Protein AF-A0A7X1NWY6-F1 (afdb_monomer_lite)

Organism: NCBI:txid2651870

Secondary structure (DSSP, 8-state):
-PPPTT--HHHHSTHHHHHHHHT---HHHHHHHH--HHHHHHHHHHHS--EEEETTEEEETT--HHHHHHHHHHTTT-HHHHHHHHH---GGGG-TT-SSPPPHHHHHHHHHHHHHHT-

Foldseek 3Di:
DDDDPDDDPCNQVVQQQPPPVRNGDDPVVCCVVPNDPVVVVVCCCVLPFDWDDDPNATAGPPFDPVVLVVQCVVVVNPRVSSNCVRRDDDPVVVVVPPPDDRDPSRVVVVVVVSVVVVD

pLDDT: mean 86.26, std 12.37, range [37.75, 98.06]

Structure (mmCIF, N/CA/C/O backbone):
data_AF-A0A7X1NWY6-F1
#
_entry.id   AF-A0A7X1NWY6-F1
#
loop_
_atom_site.group_PDB
_atom_site.id
_atom_site.type_symbol
_atom_site.label_atom_id
_atom_site.label_alt_id
_atom_site.label_comp_id
_atom_site.label_asym_id
_atom_site.label_entity_id
_atom_site.label_seq_id
_atom_site.pdbx_PDB_ins_code
_atom_site.Cartn_x
_atom_site.Cartn_y
_atom_site.Cartn_z
_atom_site.occupancy
_atom_site.B_iso_or_equiv
_atom_site.auth_seq_id
_atom_site.auth_comp_id
_atom_site.auth_asym_id
_atom_site.auth_atom_id
_atom_site.pdbx_PDB_model_num
ATOM 1 N N . MET A 1 1 ? -15.620 -10.278 -10.021 1.00 41.12 1 MET A N 1
ATOM 2 C CA . MET A 1 1 ? -14.719 -9.848 -11.108 1.00 41.12 1 MET A CA 1
ATOM 3 C C . MET A 1 1 ? -13.591 -10.862 -11.166 1.00 41.12 1 MET A C 1
ATOM 5 O O . MET A 1 1 ? -12.807 -10.928 -10.235 1.00 41.12 1 MET A O 1
ATOM 9 N N . THR A 1 2 ? -13.603 -11.764 -12.144 1.00 37.75 2 THR A N 1
ATOM 10 C CA . THR A 1 2 ? -12.565 -12.795 -12.300 1.00 37.75 2 THR A CA 1
ATOM 11 C C . THR A 1 2 ? -11.341 -12.166 -12.954 1.00 37.75 2 THR A C 1
ATOM 13 O O . THR A 1 2 ? -11.442 -11.658 -14.069 1.00 37.75 2 THR A O 1
ATOM 16 N N . LEU A 1 3 ? -10.215 -12.156 -12.243 1.00 45.84 3 LEU A N 1
ATOM 17 C CA . LEU A 1 3 ? -8.958 -11.574 -12.713 1.00 45.84 3 LEU A CA 1
ATOM 18 C C . LEU A 1 3 ? -8.372 -12.428 -13.855 1.00 45.84 3 LEU A C 1
ATOM 20 O O . LEU A 1 3 ? -8.369 -13.658 -13.742 1.00 45.84 3 LEU A O 1
ATOM 24 N N . PRO A 1 4 ? -7.901 -11.821 -14.960 1.00 52.56 4 PRO A N 1
ATOM 25 C CA . PRO A 1 4 ? -7.326 -12.575 -16.065 1.00 52.56 4 PRO A CA 1
ATOM 26 C C . PRO A 1 4 ? -5.997 -13.228 -15.637 1.00 52.56 4 PRO A C 1
ATOM 28 O O . PRO A 1 4 ? -5.199 -12.586 -14.951 1.00 52.56 4 PRO A O 1
ATOM 31 N N . PRO A 1 5 ? -5.702 -14.478 -16.042 1.00 54.75 5 PRO A N 1
ATOM 32 C CA . PRO A 1 5 ? -4.617 -15.266 -15.445 1.00 54.75 5 PRO A CA 1
ATOM 33 C C . PRO A 1 5 ? -3.188 -14.818 -15.810 1.00 54.75 5 PRO A C 1
ATOM 35 O O . PRO A 1 5 ? -2.235 -15.500 -15.443 1.00 54.75 5 PRO A O 1
ATOM 38 N N . THR A 1 6 ? -3.001 -13.724 -16.554 1.00 66.56 6 THR A N 1
ATOM 39 C CA . THR A 1 6 ? -1.742 -13.461 -17.276 1.00 66.56 6 THR A CA 1
ATOM 40 C C . THR A 1 6 ? -1.404 -11.981 -17.464 1.00 66.56 6 THR A C 1
ATOM 42 O O . THR A 1 6 ? -0.752 -11.652 -18.450 1.00 66.56 6 THR A O 1
ATOM 45 N N . LEU A 1 7 ? -1.840 -11.071 -16.589 1.00 70.00 7 LEU A N 1
ATOM 46 C CA . LEU A 1 7 ? -1.391 -9.678 -16.700 1.00 70.00 7 LEU A CA 1
ATOM 47 C C . LEU A 1 7 ? 0.120 -9.626 -16.415 1.00 70.00 7 LEU A C 1
ATOM 49 O O . LEU A 1 7 ? 0.557 -10.058 -15.347 1.00 70.00 7 LEU A O 1
ATOM 53 N N . LYS A 1 8 ? 0.923 -9.180 -17.384 1.00 79.56 8 LYS A N 1
ATOM 54 C CA . LYS A 1 8 ? 2.389 -9.080 -17.246 1.00 79.56 8 LYS A CA 1
ATOM 55 C C . LYS A 1 8 ? 2.785 -7.676 -16.801 1.00 79.56 8 LYS A C 1
ATOM 57 O O . LYS A 1 8 ? 2.150 -6.712 -17.213 1.00 79.56 8 LYS A O 1
ATOM 62 N N . LEU A 1 9 ? 3.887 -7.529 -16.056 1.00 82.94 9 LEU A N 1
ATOM 63 C CA . LEU A 1 9 ? 4.358 -6.203 -15.619 1.00 82.94 9 LEU A CA 1
ATOM 64 C C . LEU A 1 9 ? 4.527 -5.228 -16.796 1.00 82.94 9 LEU A C 1
ATOM 66 O O . LEU A 1 9 ? 4.085 -4.089 -16.729 1.00 82.94 9 LEU A O 1
ATOM 70 N N . ALA A 1 10 ? 5.070 -5.705 -17.918 1.00 83.50 10 ALA A N 1
ATOM 71 C CA . ALA A 1 10 ? 5.254 -4.919 -19.138 1.00 83.50 10 ALA A CA 1
ATOM 72 C C . ALA A 1 10 ? 3.940 -4.457 -19.814 1.00 83.50 10 ALA A C 1
ATOM 74 O O . ALA A 1 10 ? 3.966 -3.684 -20.769 1.00 83.50 10 ALA A O 1
ATOM 75 N N . GLU A 1 11 ? 2.777 -4.967 -19.401 1.00 84.19 11 GLU A N 1
ATOM 76 C CA . GLU A 1 11 ? 1.461 -4.499 -19.866 1.00 84.19 11 GLU A CA 1
ATOM 77 C C . GLU A 1 11 ? 0.928 -3.341 -19.023 1.00 84.19 11 GLU A C 1
ATOM 79 O O . GLU A 1 11 ? 0.207 -2.503 -19.553 1.00 84.19 11 GLU A O 1
ATOM 84 N N . VAL A 1 12 ? 1.319 -3.267 -17.749 1.00 86.75 12 VAL A N 1
ATOM 85 C CA . VAL A 1 12 ? 0.905 -2.211 -16.811 1.00 86.75 12 VAL A CA 1
ATOM 86 C C . VAL A 1 12 ? 1.978 -1.144 -16.584 1.00 86.75 12 VAL A C 1
ATOM 88 O O . VAL A 1 12 ? 1.682 -0.077 -16.053 1.00 86.75 12 VAL A O 1
ATOM 91 N N . VAL A 1 13 ? 3.208 -1.404 -17.030 1.00 88.25 13 VAL A N 1
ATOM 92 C CA . VAL A 1 13 ? 4.315 -0.446 -17.113 1.00 88.25 13 VAL A CA 1
ATOM 93 C C . VAL A 1 13 ? 4.770 -0.390 -18.578 1.00 88.25 13 VAL A C 1
ATOM 95 O O . VAL A 1 13 ? 5.687 -1.122 -18.963 1.00 88.25 13 VAL A O 1
ATOM 98 N N . PRO A 1 14 ? 4.104 0.419 -19.429 1.00 82.12 14 PRO A N 1
ATOM 99 C CA . PRO A 1 14 ? 4.357 0.454 -20.873 1.00 82.12 14 PRO A CA 1
ATOM 100 C C . PRO A 1 14 ? 5.804 0.798 -21.225 1.00 82.12 14 PRO A C 1
ATOM 102 O O . PRO A 1 14 ? 6.330 0.302 -22.224 1.00 82.12 14 PRO A O 1
ATOM 105 N N . ASP A 1 15 ? 6.458 1.581 -20.365 1.00 85.94 15 ASP A N 1
ATOM 106 C CA . ASP A 1 15 ? 7.866 1.937 -20.486 1.00 85.94 15 ASP A CA 1
ATOM 107 C C . ASP A 1 15 ? 8.763 0.708 -20.630 1.00 85.94 15 ASP A C 1
ATOM 109 O O . ASP A 1 15 ? 9.688 0.739 -21.424 1.00 85.94 15 ASP A O 1
ATOM 113 N N . LEU A 1 16 ? 8.468 -0.427 -19.989 1.00 88.62 16 LEU A N 1
ATOM 114 C CA . LEU A 1 16 ? 9.319 -1.618 -20.122 1.00 88.62 16 LEU A CA 1
ATOM 115 C C . LEU A 1 16 ? 9.403 -2.149 -21.561 1.00 88.62 16 LEU A C 1
ATOM 117 O O . LEU A 1 16 ? 10.395 -2.777 -21.915 1.00 88.62 16 LEU A O 1
ATOM 121 N N 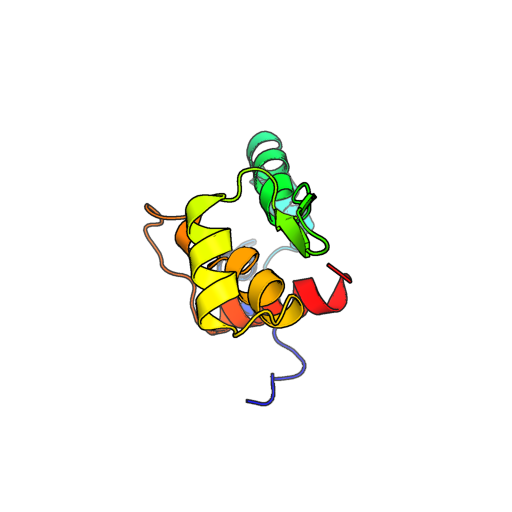. LYS A 1 17 ? 8.390 -1.905 -22.403 1.00 89.19 17 LYS A N 1
ATOM 122 C CA . LYS A 1 17 ? 8.361 -2.377 -23.799 1.00 89.19 17 LYS A CA 1
ATOM 123 C C . LYS A 1 17 ? 9.039 -1.424 -24.774 1.00 89.19 17 LYS A C 1
ATOM 125 O O . LYS A 1 17 ? 9.468 -1.868 -25.833 1.00 89.19 17 LYS A O 1
ATOM 130 N N . SER A 1 18 ? 9.100 -0.129 -24.467 1.00 88.88 18 SER A N 1
ATOM 131 C CA . SER A 1 18 ? 9.572 0.886 -25.421 1.00 88.88 18 SER A CA 1
ATOM 132 C C . SER A 1 18 ? 11.099 0.931 -25.548 1.00 88.88 18 SER A C 1
ATOM 134 O O . SER A 1 18 ? 11.629 1.444 -26.535 1.00 88.88 18 SER A O 1
ATOM 136 N N . TRP A 1 19 ? 11.815 0.354 -24.584 1.00 88.50 19 TRP A N 1
ATOM 137 C CA . TRP A 1 19 ? 13.273 0.379 -24.525 1.00 88.50 19 TRP A CA 1
ATOM 138 C C . TRP A 1 19 ? 13.897 -0.580 -25.546 1.00 88.50 19 TRP A C 1
ATOM 140 O O . TRP A 1 19 ? 13.233 -1.469 -26.085 1.00 88.50 19 TRP A O 1
ATOM 150 N N . ASN A 1 20 ? 15.187 -0.386 -25.838 1.00 89.75 20 ASN A N 1
ATOM 151 C CA . ASN A 1 20 ? 15.951 -1.203 -26.789 1.00 89.75 20 ASN A CA 1
ATOM 152 C C . ASN A 1 20 ? 15.289 -1.318 -28.175 1.00 89.75 20 ASN A C 1
ATOM 154 O O . ASN A 1 20 ? 15.155 -2.418 -28.712 1.00 89.75 20 ASN A O 1
ATOM 158 N N . GLU A 1 21 ? 14.855 -0.188 -28.745 1.00 91.31 21 GLU A N 1
ATOM 159 C CA . GLU A 1 21 ? 14.162 -0.135 -30.046 1.00 91.31 21 GLU A CA 1
ATOM 160 C C . GLU A 1 21 ? 12.869 -0.975 -30.067 1.00 91.31 21 GLU A C 1
ATOM 162 O O . GLU A 1 21 ? 12.528 -1.601 -31.070 1.00 91.31 21 GLU A O 1
ATOM 167 N N . GLY A 1 22 ? 12.152 -1.025 -28.940 1.00 88.25 22 GLY A N 1
ATOM 168 C CA . GLY A 1 22 ? 10.919 -1.801 -28.807 1.00 88.25 22 GLY A CA 1
ATOM 169 C C . GLY A 1 22 ? 11.125 -3.286 -28.485 1.00 88.25 22 GLY A C 1
ATOM 170 O O . GLY A 1 22 ? 10.156 -4.044 -28.479 1.00 88.25 22 GLY A O 1
ATOM 171 N N . LYS A 1 23 ? 12.366 -3.727 -28.229 1.00 88.88 23 LYS A N 1
ATOM 172 C CA . LYS A 1 23 ? 12.655 -5.095 -27.750 1.00 88.88 23 LYS A CA 1
ATOM 173 C C . LYS A 1 23 ? 12.334 -5.273 -26.266 1.00 88.88 23 LYS A C 1
ATOM 175 O O . LYS A 1 23 ? 12.178 -6.403 -25.816 1.00 88.88 23 LYS A O 1
ATOM 180 N N . GLY A 1 24 ? 12.215 -4.164 -25.543 1.00 91.56 24 GLY A N 1
ATOM 181 C CA . GLY A 1 24 ? 11.948 -4.120 -24.120 1.00 91.56 24 GLY A CA 1
ATOM 182 C C . GLY A 1 24 ? 13.159 -4.448 -23.251 1.00 91.56 24 GLY A C 1
ATOM 183 O O . GLY A 1 24 ? 14.274 -4.674 -23.738 1.00 91.56 24 GLY A O 1
ATOM 184 N N . ILE A 1 25 ? 12.915 -4.417 -21.947 1.00 92.69 25 ILE A N 1
ATOM 185 C CA . ILE A 1 25 ? 13.860 -4.741 -20.878 1.00 92.69 25 ILE A CA 1
ATOM 186 C C . ILE A 1 25 ? 13.149 -5.523 -19.776 1.00 92.69 25 ILE A C 1
ATOM 188 O O . ILE A 1 25 ? 11.927 -5.415 -19.624 1.00 92.69 25 ILE A O 1
ATOM 192 N N . GLU A 1 26 ? 13.915 -6.281 -18.996 1.00 89.94 26 GLU A N 1
ATOM 193 C CA . GLU A 1 26 ? 13.386 -6.944 -17.809 1.00 89.94 26 GLU A CA 1
ATOM 194 C C . GLU A 1 26 ? 13.261 -5.945 -16.638 1.00 89.94 26 GLU A C 1
ATOM 196 O O . GLU A 1 26 ? 13.903 -4.885 -16.635 1.00 89.94 26 GLU A O 1
ATOM 201 N N . PRO A 1 27 ? 12.426 -6.236 -15.624 1.00 89.00 27 PRO A N 1
ATOM 202 C CA . PRO A 1 27 ? 12.238 -5.342 -14.481 1.00 89.00 27 PRO A CA 1
ATOM 203 C C . PRO A 1 27 ? 13.545 -5.037 -13.734 1.00 89.00 27 PRO A C 1
ATOM 205 O O . PRO A 1 27 ? 13.756 -3.912 -13.282 1.00 89.00 27 PRO A O 1
ATOM 208 N N . GLU A 1 28 ? 14.441 -6.019 -13.627 1.00 90.44 28 GLU A N 1
ATOM 209 C CA . GLU A 1 28 ? 15.748 -5.882 -12.984 1.00 90.44 28 GLU A CA 1
ATOM 210 C C . GLU A 1 28 ? 16.654 -4.893 -13.724 1.00 90.44 28 GLU A C 1
ATOM 212 O O . GLU A 1 28 ? 17.357 -4.113 -13.079 1.00 90.44 28 GLU A O 1
ATOM 217 N N . ASP A 1 29 ? 16.601 -4.870 -15.059 1.00 92.69 29 ASP A N 1
ATOM 218 C CA . ASP A 1 29 ? 17.343 -3.900 -15.865 1.00 92.69 29 ASP A CA 1
ATOM 219 C C . ASP A 1 29 ? 16.831 -2.481 -15.586 1.00 92.69 29 ASP A C 1
ATOM 221 O O . ASP A 1 29 ? 17.617 -1.558 -15.366 1.00 92.69 29 ASP A O 1
ATOM 225 N N . TRP A 1 30 ? 15.505 -2.301 -15.538 1.00 91.25 30 TRP A N 1
ATOM 226 C CA . TRP A 1 30 ? 14.895 -1.009 -15.215 1.00 91.25 30 TRP A CA 1
ATOM 227 C C . TRP A 1 30 ? 15.321 -0.528 -13.823 1.00 91.25 30 TRP A C 1
ATOM 229 O O . TRP A 1 30 ? 15.737 0.620 -13.664 1.00 91.25 30 TRP A O 1
ATOM 239 N N . LEU A 1 31 ? 15.295 -1.417 -12.823 1.00 91.38 31 LEU A N 1
ATOM 240 C CA . LEU A 1 31 ? 15.748 -1.110 -11.464 1.00 91.38 31 LEU A CA 1
ATOM 241 C C . LEU A 1 31 ? 17.235 -0.746 -11.417 1.00 91.38 31 LEU A C 1
ATOM 243 O O . LEU A 1 31 ? 17.606 0.172 -10.690 1.00 91.38 31 LEU A O 1
ATOM 247 N N . ALA A 1 32 ? 18.083 -1.422 -12.194 1.00 91.88 32 ALA A N 1
ATOM 248 C CA . ALA A 1 32 ? 19.508 -1.113 -12.255 1.00 91.88 32 ALA A CA 1
ATOM 249 C C . ALA A 1 32 ? 19.787 0.277 -12.854 1.00 91.88 32 ALA A C 1
ATOM 251 O O . ALA A 1 32 ? 20.749 0.935 -12.458 1.00 91.88 32 ALA A O 1
ATOM 252 N N . MET A 1 33 ? 18.954 0.728 -13.797 1.00 92.12 33 MET A N 1
ATOM 253 C CA . MET A 1 33 ? 19.144 1.998 -14.505 1.00 92.12 33 MET A CA 1
ATOM 254 C C . MET A 1 33 ? 18.468 3.191 -13.823 1.00 92.12 33 MET A C 1
ATOM 256 O O . MET A 1 33 ? 19.029 4.285 -13.813 1.00 92.12 33 MET A O 1
ATOM 260 N N . LEU A 1 34 ? 17.259 2.997 -13.291 1.00 91.38 34 LEU A N 1
ATOM 261 C CA . LEU A 1 34 ? 16.386 4.071 -12.798 1.00 91.38 34 LEU A CA 1
ATOM 262 C C . LEU A 1 34 ? 15.996 3.918 -11.326 1.00 91.38 34 LEU A C 1
ATOM 264 O O . LEU A 1 34 ? 15.424 4.839 -10.741 1.00 91.38 34 LEU A O 1
ATOM 268 N N . GLY A 1 35 ? 16.291 2.771 -10.716 1.00 89.69 35 GLY A N 1
ATOM 269 C CA . GLY A 1 35 ? 15.952 2.506 -9.327 1.00 89.69 35 GLY A CA 1
ATOM 270 C C . GLY A 1 35 ? 16.641 3.465 -8.358 1.00 89.69 35 GLY A C 1
ATOM 271 O O . GLY A 1 35 ? 17.756 3.942 -8.571 1.00 89.69 35 GLY A O 1
ATOM 272 N N . SER A 1 36 ? 15.969 3.724 -7.239 1.00 93.88 36 SER A N 1
ATOM 273 C CA . SER A 1 36 ? 16.451 4.619 -6.191 1.00 93.88 36 SER A CA 1
ATOM 274 C C . SER A 1 36 ? 16.364 3.929 -4.837 1.00 93.88 36 SER A C 1
ATOM 276 O O . SER A 1 36 ? 15.277 3.607 -4.359 1.00 93.88 36 SER A O 1
ATOM 278 N N . VAL A 1 37 ? 17.518 3.723 -4.193 1.00 93.19 37 VAL A N 1
ATOM 279 C CA . VAL A 1 37 ? 17.590 3.109 -2.855 1.00 93.19 37 VAL A CA 1
ATOM 280 C C . VAL A 1 37 ? 16.767 3.897 -1.824 1.00 93.19 37 VAL A C 1
ATOM 282 O O . VAL A 1 37 ? 15.990 3.269 -1.105 1.00 93.19 37 VAL A O 1
ATOM 285 N N . PRO A 1 38 ? 16.836 5.245 -1.755 1.00 94.69 38 PRO A N 1
ATOM 286 C CA . PRO A 1 38 ? 15.948 6.010 -0.882 1.00 94.69 38 PRO A CA 1
ATOM 287 C C . PRO A 1 38 ? 14.458 5.752 -1.137 1.00 94.69 38 PRO A C 1
ATOM 289 O O . PRO A 1 38 ? 13.708 5.576 -0.181 1.00 94.69 38 PRO A O 1
ATOM 292 N N . GLN A 1 39 ? 14.022 5.683 -2.400 1.00 91.38 39 GLN A N 1
ATOM 293 C CA . GLN A 1 39 ? 12.619 5.393 -2.721 1.00 91.38 39 GLN A CA 1
ATOM 294 C C . GLN A 1 39 ? 12.235 3.967 -2.315 1.00 91.38 39 GLN A C 1
ATOM 296 O O . GLN A 1 39 ? 11.185 3.778 -1.707 1.00 91.38 39 GLN A O 1
ATOM 301 N N . ALA A 1 40 ? 13.104 2.982 -2.559 1.00 90.69 40 ALA A N 1
ATOM 302 C CA . ALA A 1 40 ? 12.885 1.602 -2.129 1.00 90.69 40 ALA A CA 1
ATOM 303 C C . ALA A 1 40 ? 12.697 1.502 -0.604 1.00 90.69 40 ALA A C 1
ATOM 305 O O . ALA A 1 40 ? 11.777 0.832 -0.133 1.00 90.69 40 ALA A O 1
ATOM 306 N N . LEU A 1 41 ? 13.510 2.227 0.174 1.00 91.06 41 LEU A N 1
ATOM 307 C CA . LEU A 1 41 ? 13.345 2.309 1.627 1.00 91.06 41 LEU A CA 1
ATOM 308 C C . LEU A 1 41 ? 12.016 2.965 2.019 1.00 91.06 41 LEU A C 1
ATOM 310 O O . LEU A 1 41 ? 11.355 2.477 2.931 1.00 91.06 41 LEU A O 1
ATOM 314 N N . MET A 1 42 ? 11.579 4.024 1.334 1.00 89.31 42 MET A N 1
ATOM 315 C CA . MET A 1 42 ? 10.277 4.641 1.623 1.00 89.31 42 MET A CA 1
ATOM 316 C C . MET A 1 42 ? 9.109 3.705 1.297 1.00 89.31 42 MET A C 1
ATOM 318 O O . MET A 1 42 ? 8.158 3.624 2.073 1.00 89.31 42 MET A O 1
ATOM 322 N N . TYR A 1 43 ? 9.195 2.927 0.216 1.00 88.25 43 TYR A N 1
ATOM 323 C CA . TYR A 1 43 ? 8.175 1.931 -0.112 1.00 88.25 43 TYR A CA 1
ATOM 324 C C . TYR A 1 43 ? 8.119 0.769 0.884 1.00 88.25 43 TYR A C 1
ATOM 326 O O . TYR A 1 43 ? 7.050 0.187 1.062 1.00 88.25 43 TYR A O 1
ATOM 334 N N . SER A 1 44 ? 9.202 0.471 1.612 1.00 86.88 44 SER A N 1
ATOM 335 C CA . SER A 1 44 ? 9.157 -0.538 2.684 1.00 86.88 44 SER A CA 1
ATOM 336 C C . SER A 1 44 ? 8.118 -0.217 3.769 1.00 86.88 44 SER A C 1
ATOM 338 O O . SER A 1 44 ? 7.521 -1.132 4.321 1.00 86.88 44 SER A O 1
ATOM 340 N N . VAL A 1 45 ? 7.798 1.061 4.002 1.00 85.19 45 VAL A N 1
ATOM 341 C CA . VAL A 1 45 ? 6.756 1.488 4.958 1.00 85.19 45 VAL A CA 1
ATOM 342 C C . VAL A 1 45 ? 5.342 1.106 4.486 1.00 85.19 45 VAL A C 1
ATOM 344 O O . VAL A 1 45 ? 4.421 0.959 5.295 1.00 85.19 45 VAL A O 1
ATOM 347 N N . LEU A 1 46 ? 5.151 0.940 3.173 1.00 83.56 46 LEU A N 1
ATOM 348 C CA . LEU A 1 46 ? 3.890 0.483 2.587 1.00 83.56 46 LEU A CA 1
ATOM 349 C C . LEU A 1 46 ? 3.710 -1.020 2.771 1.00 83.56 46 LEU A C 1
ATOM 351 O O . LEU A 1 46 ? 2.642 -1.453 3.196 1.00 83.56 46 LEU A O 1
ATOM 355 N N . PHE A 1 47 ? 4.756 -1.784 2.451 1.00 82.88 47 PHE A N 1
ATOM 356 C CA . PHE A 1 47 ? 4.719 -3.247 2.418 1.00 82.88 47 PHE A CA 1
ATOM 357 C C . PHE A 1 47 ? 4.985 -3.896 3.776 1.00 82.88 47 PHE A C 1
ATOM 359 O O . PHE A 1 47 ? 4.565 -5.023 4.000 1.00 82.88 47 PHE A O 1
ATOM 366 N N . TRP A 1 48 ? 5.666 -3.193 4.681 1.00 87.06 48 TRP A N 1
ATOM 367 C CA . TRP A 1 48 ? 6.052 -3.695 5.999 1.00 87.06 48 TRP A CA 1
ATOM 368 C C . TRP A 1 48 ? 5.669 -2.718 7.120 1.00 87.06 48 TRP A C 1
ATOM 370 O O . TRP A 1 48 ? 6.533 -2.187 7.824 1.00 87.06 48 TRP A O 1
ATOM 380 N N . PRO A 1 49 ? 4.371 -2.417 7.290 1.00 88.62 49 PRO A N 1
ATOM 381 C CA . PRO A 1 49 ? 3.949 -1.498 8.330 1.00 88.62 49 PRO A CA 1
ATOM 382 C C . PRO A 1 49 ? 4.166 -2.082 9.727 1.00 88.62 49 PRO A C 1
ATOM 384 O O . PRO A 1 49 ? 3.941 -3.266 9.974 1.00 88.62 49 PRO A O 1
ATOM 387 N N . THR A 1 50 ? 4.529 -1.218 10.672 1.00 92.50 50 THR A N 1
ATOM 388 C CA . THR A 1 50 ? 4.507 -1.561 12.094 1.00 92.50 50 THR A CA 1
ATOM 389 C C . THR A 1 50 ? 3.060 -1.674 12.568 1.00 92.50 50 THR A C 1
ATOM 391 O O . THR A 1 50 ? 2.237 -0.801 12.276 1.00 92.50 50 THR A O 1
ATOM 394 N N . PHE A 1 51 ? 2.758 -2.717 13.337 1.00 94.69 51 PHE A N 1
ATOM 395 C CA . PHE A 1 51 ? 1.479 -2.882 14.018 1.00 94.69 51 PHE A CA 1
ATOM 396 C C . PHE A 1 51 ? 1.660 -2.870 15.535 1.00 94.69 51 PHE A C 1
ATOM 398 O O . PHE A 1 51 ? 2.685 -3.305 16.058 1.00 94.69 51 PHE A O 1
ATOM 405 N N . VAL A 1 52 ? 0.636 -2.394 16.236 1.00 97.06 52 VAL A N 1
ATOM 406 C CA . VAL A 1 52 ? 0.543 -2.352 17.694 1.00 97.06 52 VAL A CA 1
ATOM 407 C C . VAL A 1 52 ? -0.777 -2.972 18.140 1.00 97.06 52 VAL A C 1
ATOM 409 O O . VAL A 1 52 ? -1.807 -2.812 17.485 1.00 97.06 52 VAL A O 1
ATOM 412 N N . GLU A 1 53 ? -0.761 -3.678 19.268 1.00 97.62 53 GLU A N 1
ATOM 413 C CA . GLU A 1 53 ? -1.985 -4.199 19.871 1.00 97.62 53 GLU A CA 1
ATOM 414 C C . GLU A 1 53 ? -2.678 -3.104 20.697 1.00 97.62 53 GLU A C 1
ATOM 416 O O . GLU A 1 53 ? -2.072 -2.473 21.567 1.00 97.62 53 GLU A O 1
ATOM 421 N N . HIS A 1 54 ? -3.969 -2.887 20.452 1.00 97.62 54 HIS A N 1
ATOM 422 C CA . HIS A 1 54 ? -4.808 -1.986 21.230 1.00 97.62 54 HIS A CA 1
ATOM 423 C C . HIS A 1 54 ? -6.177 -2.614 21.498 1.00 97.62 54 HIS A C 1
ATOM 425 O O . HIS A 1 54 ? -6.958 -2.848 20.582 1.00 97.62 54 HIS A O 1
ATOM 431 N N . GLN A 1 55 ? -6.486 -2.870 22.774 1.00 96.12 55 GLN A N 1
ATOM 432 C CA . GLN A 1 55 ? -7.775 -3.429 23.221 1.00 96.12 55 GLN A CA 1
ATOM 433 C C . GLN A 1 55 ? -8.187 -4.724 22.485 1.00 96.12 55 GLN A C 1
ATOM 435 O O . GLN A 1 55 ? -9.371 -4.951 22.206 1.00 96.12 55 GLN A O 1
ATOM 440 N N . GLY A 1 56 ? -7.205 -5.579 22.187 1.00 95.19 56 GLY A N 1
ATOM 441 C CA . GLY A 1 56 ? -7.394 -6.831 21.452 1.00 95.19 56 GLY A CA 1
ATOM 442 C C . GLY A 1 56 ? -7.575 -6.659 19.942 1.00 95.19 56 GLY A C 1
ATOM 443 O O . GLY A 1 56 ? -8.076 -7.582 19.312 1.00 95.19 56 GLY A O 1
ATOM 444 N N . CYS A 1 57 ? -7.231 -5.492 19.386 1.00 97.12 57 CYS A N 1
ATOM 445 C CA . CYS A 1 57 ? -7.135 -5.257 17.944 1.00 97.12 57 CYS A CA 1
ATOM 446 C C . CYS A 1 57 ? -5.671 -5.029 17.547 1.00 97.12 57 CYS A C 1
ATOM 448 O O . CYS A 1 57 ? -4.962 -4.296 18.239 1.00 97.12 57 CYS A O 1
ATOM 450 N N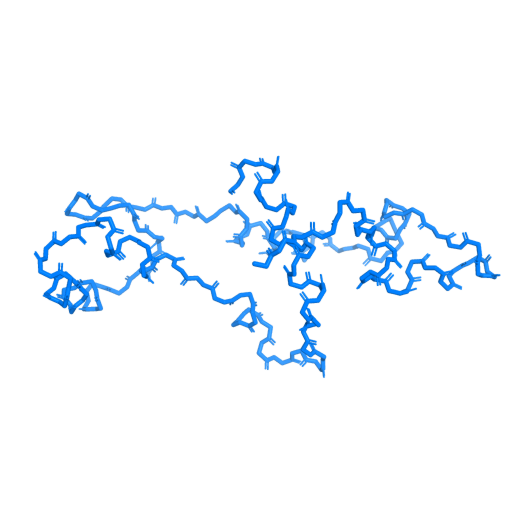 . LEU A 1 58 ? -5.234 -5.584 16.422 1.00 97.19 58 LEU A N 1
ATOM 451 C CA . LEU A 1 58 ? -3.939 -5.300 15.811 1.00 97.19 58 LEU A CA 1
ATOM 452 C C . LEU A 1 58 ? -4.078 -4.131 14.825 1.00 97.19 58 LEU A C 1
ATOM 454 O O . LEU A 1 58 ? -4.663 -4.267 13.752 1.00 97.19 58 LEU A O 1
ATOM 458 N N . LEU A 1 59 ? -3.551 -2.961 15.183 1.00 96.88 59 LEU A N 1
ATOM 459 C CA . LEU A 1 59 ? -3.715 -1.719 14.421 1.00 96.88 59 LEU A CA 1
ATOM 460 C C . LEU A 1 59 ? -2.368 -1.204 13.924 1.00 96.88 59 LEU A C 1
ATOM 462 O O . LEU A 1 59 ? -1.361 -1.349 14.613 1.00 96.88 59 LEU A O 1
ATOM 466 N N . ARG A 1 60 ? -2.328 -0.569 12.749 1.00 94.06 60 ARG A N 1
ATOM 467 C CA . ARG A 1 60 ? -1.106 0.103 12.277 1.00 94.06 60 ARG A CA 1
ATOM 468 C C . ARG A 1 60 ? -0.647 1.146 13.297 1.00 94.06 60 ARG A C 1
ATOM 470 O O . ARG A 1 60 ? -1.453 1.895 13.854 1.00 94.06 60 ARG A O 1
ATOM 477 N N . GLU A 1 61 ? 0.659 1.204 13.526 1.00 94.19 61 GLU A N 1
ATOM 478 C CA . GLU A 1 61 ? 1.275 2.208 14.387 1.00 94.19 61 GLU A CA 1
ATOM 479 C C . GLU A 1 61 ? 0.890 3.623 13.919 1.00 94.19 61 GLU A C 1
ATOM 481 O O . GLU A 1 61 ? 0.828 3.909 12.721 1.00 94.19 61 GLU A O 1
ATOM 486 N N . GLY A 1 62 ? 0.572 4.504 14.871 1.00 93.44 62 GLY A N 1
ATOM 487 C CA . GLY A 1 62 ? 0.072 5.851 14.579 1.00 93.44 62 GLY A CA 1
ATOM 488 C C . GLY A 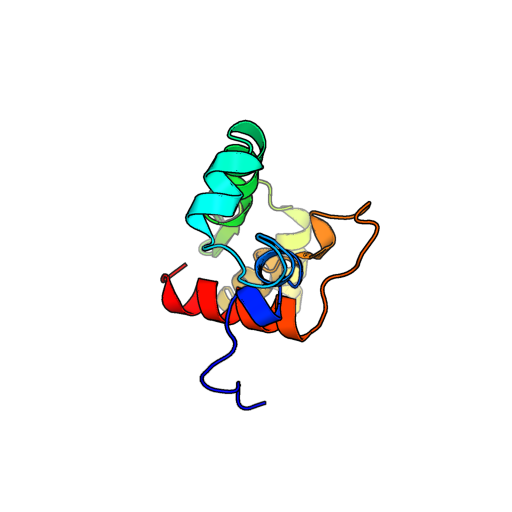1 62 ? -1.432 5.939 14.281 1.00 93.44 62 GLY A C 1
ATOM 489 O O . GLY A 1 62 ? -1.889 6.974 13.794 1.00 93.44 62 GLY A O 1
ATOM 490 N N . PHE A 1 63 ? -2.221 4.894 14.564 1.00 95.50 63 PHE A N 1
ATOM 491 C CA . PHE A 1 63 ? -3.685 4.981 14.506 1.00 95.50 63 PHE A CA 1
ATOM 492 C C . PHE A 1 63 ? -4.239 6.072 15.447 1.00 95.50 63 PHE A C 1
ATOM 494 O O . PHE A 1 63 ? -3.628 6.420 16.457 1.00 95.50 63 PHE A O 1
ATOM 501 N N . SER A 1 64 ? -5.431 6.597 15.141 1.00 96.62 64 SER A N 1
ATOM 502 C CA . SER A 1 64 ? -6.130 7.548 16.017 1.00 96.62 64 SER A CA 1
ATOM 503 C C . SER A 1 64 ? -6.977 6.806 17.062 1.00 96.62 64 SER A C 1
ATOM 505 O O . SER A 1 64 ? -7.917 6.101 16.680 1.00 96.62 64 SER A O 1
ATOM 507 N N . PRO A 1 65 ? -6.730 7.000 18.374 1.00 96.56 65 PRO A N 1
ATOM 508 C CA . PRO A 1 65 ? -7.567 6.422 19.426 1.00 96.56 65 PRO A CA 1
ATOM 509 C C . PRO A 1 65 ? -9.018 6.910 19.383 1.00 96.56 65 PRO A C 1
ATOM 511 O O . PRO A 1 65 ? -9.930 6.175 19.752 1.00 96.56 65 PRO A O 1
ATOM 514 N N . GLN A 1 66 ? -9.242 8.143 18.920 1.00 97.62 66 GLN A N 1
ATOM 515 C CA . GLN A 1 66 ? -10.579 8.713 18.760 1.00 97.62 66 GLN A CA 1
ATOM 516 C C . GLN A 1 66 ? -11.351 7.960 17.673 1.00 97.62 66 GLN A C 1
ATOM 518 O O . GLN A 1 66 ? -12.431 7.438 17.947 1.00 97.62 66 GLN A O 1
ATOM 523 N N . LEU A 1 67 ? -10.751 7.797 16.486 1.00 96.69 67 LEU A N 1
ATOM 524 C CA . LEU A 1 67 ? -11.358 7.018 15.402 1.00 96.69 67 LEU A CA 1
ATOM 525 C C . LEU A 1 67 ? -11.564 5.551 15.795 1.00 96.69 67 LEU A C 1
ATOM 527 O O . LEU A 1 67 ? -12.552 4.949 15.386 1.00 96.69 67 LEU A O 1
ATOM 531 N N . PHE A 1 68 ? -10.675 4.979 16.612 1.00 98.06 68 PHE A N 1
ATOM 532 C CA . PHE A 1 68 ? -10.864 3.628 17.140 1.00 98.06 68 PHE A CA 1
ATOM 533 C C . PHE A 1 68 ? -12.159 3.503 17.945 1.00 98.06 68 PHE A C 1
ATOM 535 O O . PHE A 1 68 ? -12.944 2.593 17.693 1.00 98.06 68 PHE A O 1
ATOM 542 N N . GLN A 1 69 ? -12.426 4.426 18.872 1.00 97.88 69 GLN A N 1
ATOM 543 C CA . GLN A 1 69 ? -13.654 4.390 19.675 1.00 97.88 69 GLN A CA 1
ATOM 544 C C . GLN A 1 69 ? -14.915 4.587 18.821 1.00 97.88 69 GLN A C 1
ATOM 546 O O . GLN A 1 69 ? -15.931 3.917 19.034 1.00 97.88 69 GLN A O 1
ATOM 551 N N . GLU A 1 70 ? -14.843 5.463 17.819 1.00 97.88 70 GLU A N 1
ATOM 552 C CA . GLU A 1 70 ? -15.932 5.667 16.863 1.00 97.88 70 GLU A CA 1
ATOM 553 C C . GLU A 1 70 ? -16.226 4.391 16.069 1.00 97.88 70 GLU A C 1
ATOM 555 O O . GLU A 1 70 ? -17.378 3.957 15.999 1.00 97.88 70 GLU A O 1
ATOM 560 N N . TRP A 1 71 ? -15.198 3.752 15.507 1.00 97.88 71 TRP A N 1
ATOM 561 C CA . TRP A 1 71 ? -15.365 2.517 14.745 1.00 97.88 71 TRP A CA 1
ATOM 562 C C . TRP A 1 71 ? -15.799 1.349 15.615 1.00 97.88 71 TRP A C 1
ATOM 564 O O . TRP A 1 71 ? -16.680 0.602 15.197 1.00 97.88 71 TRP A O 1
ATOM 574 N N . LEU A 1 72 ? -15.279 1.223 16.836 1.00 98.00 72 LEU A N 1
ATOM 575 C CA . LEU A 1 72 ? -15.713 0.201 17.786 1.00 98.00 72 LEU A CA 1
ATOM 576 C C . LEU A 1 72 ? -17.210 0.332 18.099 1.00 98.00 72 LEU A C 1
ATOM 578 O O . LEU A 1 72 ? -17.932 -0.662 18.124 1.00 98.00 72 LEU A O 1
ATOM 582 N N . THR A 1 73 ? -17.701 1.563 18.258 1.00 97.94 73 THR A N 1
ATOM 583 C CA . THR A 1 73 ? -19.134 1.826 18.451 1.00 97.94 73 THR A CA 1
ATOM 584 C C . THR A 1 73 ? -19.936 1.492 17.191 1.00 97.94 73 THR A C 1
ATOM 586 O O . THR A 1 73 ? -20.939 0.783 17.259 1.00 97.94 73 THR A O 1
ATOM 589 N N . ARG A 1 74 ? -19.489 1.959 16.017 1.00 97.81 74 ARG A N 1
ATOM 590 C CA . ARG A 1 74 ? -20.184 1.757 14.729 1.00 97.81 74 ARG A CA 1
ATOM 591 C C . ARG A 1 74 ? -20.247 0.297 14.286 1.00 97.81 74 ARG A C 1
ATOM 593 O O . ARG A 1 74 ? -21.173 -0.076 13.574 1.00 97.81 74 ARG A O 1
ATOM 600 N N . THR A 1 75 ? -19.276 -0.507 14.696 1.00 97.31 75 THR A N 1
ATOM 601 C CA . THR A 1 75 ? -19.197 -1.948 14.418 1.00 97.31 75 THR A CA 1
ATOM 602 C C . THR A 1 75 ? -19.819 -2.794 15.530 1.00 97.31 75 THR A C 1
ATOM 604 O O . THR A 1 75 ? -19.719 -4.016 15.501 1.00 97.31 75 THR A O 1
ATOM 607 N N . ASN A 1 76 ? -20.472 -2.166 16.517 1.00 97.38 76 ASN A N 1
ATOM 608 C CA . ASN A 1 76 ? -21.093 -2.843 17.655 1.00 97.38 76 ASN A CA 1
ATOM 609 C C . ASN A 1 76 ? -20.114 -3.765 18.415 1.00 97.38 76 ASN A C 1
ATOM 611 O O . ASN A 1 76 ? -20.478 -4.851 18.868 1.00 97.38 76 ASN A O 1
ATOM 615 N N . GLY A 1 77 ? -18.856 -3.333 18.537 1.00 96.81 77 GLY A N 1
ATOM 616 C CA . GLY A 1 77 ? -17.792 -4.062 19.225 1.00 96.81 77 GLY A CA 1
ATOM 617 C C . GLY A 1 77 ? -17.077 -5.136 18.396 1.00 96.81 77 GLY A C 1
ATOM 618 O O . GLY A 1 77 ? -16.240 -5.846 18.958 1.00 96.81 77 GLY A O 1
ATOM 619 N N . ASP A 1 78 ? -17.376 -5.277 17.100 1.00 97.88 78 ASP A N 1
ATOM 620 C CA . ASP A 1 78 ? -16.699 -6.236 16.218 1.00 97.88 78 ASP A CA 1
ATOM 621 C C . ASP A 1 78 ? -15.263 -5.786 15.902 1.00 97.88 78 ASP A C 1
ATOM 623 O O . ASP A 1 78 ? -15.012 -4.923 15.061 1.00 97.88 78 ASP A O 1
ATOM 627 N N . ARG A 1 79 ? -14.301 -6.412 16.585 1.00 96.88 79 ARG A N 1
ATOM 628 C CA . ARG A 1 79 ? -12.869 -6.116 16.457 1.00 96.88 79 ARG A CA 1
ATOM 629 C C . ARG A 1 79 ? -12.314 -6.442 15.077 1.00 96.88 79 ARG A C 1
ATOM 631 O O . ARG A 1 79 ? -11.478 -5.692 14.587 1.00 96.88 79 ARG A O 1
ATOM 638 N N . THR A 1 80 ? -12.802 -7.497 14.428 1.00 96.56 80 THR A N 1
ATOM 639 C CA . THR A 1 80 ? -12.373 -7.841 13.068 1.00 96.56 80 THR A CA 1
ATOM 640 C C . THR A 1 80 ? -12.817 -6.754 12.094 1.00 96.56 80 THR A C 1
ATOM 642 O O . THR A 1 80 ? -12.026 -6.307 11.268 1.00 96.56 80 THR A O 1
ATOM 645 N N . ALA A 1 81 ? -14.047 -6.253 12.230 1.00 96.88 81 ALA A N 1
ATOM 646 C CA . ALA A 1 81 ? -14.514 -5.126 11.426 1.00 96.88 81 ALA A CA 1
ATOM 647 C C . ALA A 1 81 ? -13.721 -3.833 11.701 1.00 96.88 81 ALA A C 1
ATOM 649 O O . ALA A 1 81 ? -13.419 -3.090 10.765 1.00 96.88 81 ALA A O 1
ATOM 650 N N . VAL A 1 82 ? -13.348 -3.570 12.961 1.00 97.62 82 VAL A N 1
ATOM 651 C CA . VAL A 1 82 ? -12.490 -2.426 13.319 1.00 97.62 82 VAL A CA 1
ATOM 652 C C . VAL A 1 82 ? -11.114 -2.540 12.667 1.00 97.62 82 VAL A C 1
ATOM 654 O O . VAL A 1 82 ? -10.683 -1.587 12.022 1.00 97.62 82 VAL A O 1
ATOM 657 N N . GLU A 1 83 ? -10.441 -3.686 12.787 1.00 97.06 83 GLU A N 1
ATOM 658 C CA . GLU A 1 83 ? -9.128 -3.914 12.171 1.00 97.06 83 GLU A CA 1
ATOM 659 C C . GLU A 1 83 ? -9.176 -3.722 10.656 1.00 97.06 83 GLU A C 1
ATOM 661 O O . GLU A 1 83 ? -8.336 -3.009 10.105 1.00 97.06 83 GLU A O 1
ATOM 666 N N . LEU A 1 84 ? -10.189 -4.293 9.993 1.00 94.81 84 LEU A N 1
ATOM 667 C CA . LEU A 1 84 ? -10.373 -4.160 8.550 1.00 94.81 84 LEU A CA 1
ATOM 668 C C . LEU A 1 84 ? -10.454 -2.692 8.130 1.00 94.81 84 LEU A C 1
ATOM 670 O O . LEU A 1 84 ? -9.750 -2.278 7.216 1.00 94.81 84 LEU A O 1
ATOM 674 N N . VAL A 1 85 ? -11.273 -1.885 8.805 1.00 95.06 85 VAL A N 1
ATOM 675 C CA . VAL A 1 85 ? -11.467 -0.481 8.420 1.00 95.06 85 VAL A CA 1
ATOM 676 C C . VAL A 1 85 ? -10.280 0.396 8.816 1.00 95.06 85 VAL A C 1
ATOM 678 O O . VAL A 1 85 ? -9.877 1.265 8.047 1.00 95.06 85 VAL A O 1
ATOM 681 N N . MET A 1 86 ? -9.709 0.195 10.004 1.00 94.75 86 MET A N 1
ATOM 682 C CA . MET A 1 86 ? -8.641 1.058 10.516 1.00 94.75 86 MET A CA 1
ATOM 683 C C . MET A 1 86 ? -7.281 0.800 9.865 1.00 94.75 86 MET A C 1
ATOM 685 O O . MET A 1 86 ? -6.461 1.719 9.790 1.00 94.75 86 MET A O 1
ATOM 689 N N . ASN A 1 87 ? -7.038 -0.420 9.386 1.00 93.12 87 ASN A N 1
ATOM 690 C CA . ASN A 1 87 ?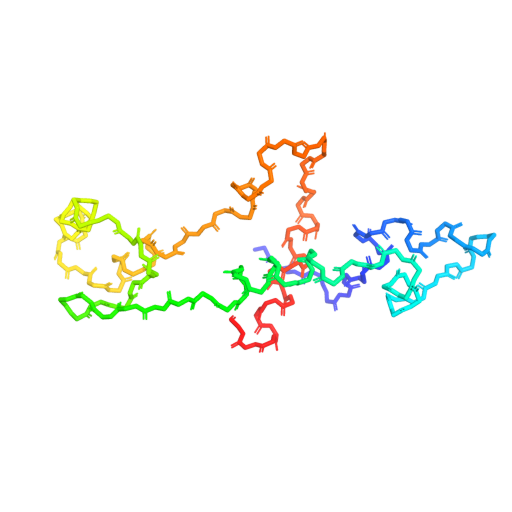 -5.802 -0.762 8.685 1.00 93.12 87 ASN A CA 1
ATOM 691 C C . ASN A 1 87 ? -5.898 -0.551 7.169 1.00 93.12 87 ASN A C 1
ATOM 693 O O . ASN A 1 87 ? -4.857 -0.457 6.511 1.00 93.12 87 ASN A O 1
ATOM 697 N N . HIS A 1 88 ? -7.115 -0.439 6.624 1.00 89.62 88 HIS A N 1
ATOM 698 C CA . HIS A 1 88 ? -7.347 -0.186 5.204 1.00 89.62 88 HIS A CA 1
ATOM 699 C C . HIS A 1 88 ? -6.712 1.135 4.761 1.00 89.62 88 HIS A C 1
ATOM 701 O O . HIS A 1 88 ? -6.892 2.183 5.385 1.00 89.62 88 HIS A O 1
ATOM 707 N N . ARG A 1 89 ? -5.965 1.090 3.657 1.00 84.81 89 ARG A N 1
ATOM 708 C CA . ARG A 1 89 ? -5.354 2.262 3.028 1.00 84.81 89 ARG A CA 1
ATOM 709 C C . ARG A 1 89 ? -5.559 2.205 1.532 1.00 84.81 89 ARG A C 1
ATOM 711 O O . ARG A 1 89 ? -5.349 1.163 0.914 1.00 84.81 89 ARG A O 1
ATOM 718 N N . HIS A 1 90 ? -5.898 3.345 0.944 1.00 82.50 90 HIS A N 1
ATOM 719 C CA . HIS A 1 90 ? -5.845 3.477 -0.496 1.00 82.50 90 HIS A CA 1
ATOM 720 C C . HIS A 1 90 ? -4.413 3.820 -0.897 1.00 82.50 90 HIS A C 1
ATOM 722 O O . HIS A 1 90 ? -3.833 4.802 -0.451 1.00 82.50 90 HIS A O 1
ATOM 728 N N . ILE A 1 91 ? -3.845 2.997 -1.768 1.00 78.69 91 ILE A N 1
ATOM 729 C CA . ILE A 1 91 ? -2.584 3.242 -2.477 1.00 78.69 91 ILE A CA 1
ATOM 730 C C . ILE A 1 91 ? -2.422 4.692 -2.965 1.00 78.69 91 ILE A C 1
ATOM 732 O O . ILE A 1 91 ? -1.352 5.280 -2.837 1.00 78.69 91 ILE A O 1
ATOM 736 N N . THR A 1 92 ? -3.495 5.279 -3.491 1.00 82.25 92 THR A N 1
ATOM 737 C CA . THR A 1 92 ? -3.526 6.641 -4.027 1.00 82.25 92 THR A CA 1
ATOM 738 C C . THR A 1 92 ? -3.273 7.704 -2.962 1.00 82.25 92 THR A C 1
ATOM 740 O O . THR A 1 92 ? -2.760 8.767 -3.295 1.00 82.25 92 THR A O 1
ATOM 743 N N . ASP A 1 93 ? -3.555 7.416 -1.688 1.00 83.38 93 ASP A N 1
ATOM 744 C CA . ASP A 1 93 ? -3.323 8.349 -0.578 1.00 83.38 93 ASP A CA 1
ATOM 745 C C . ASP A 1 93 ? -1.825 8.628 -0.368 1.00 83.38 93 ASP A C 1
ATOM 747 O O . ASP A 1 93 ? -1.454 9.660 0.187 1.00 83.38 93 ASP A O 1
ATOM 751 N N . PHE A 1 94 ? -0.949 7.726 -0.827 1.00 80.88 94 PHE A N 1
ATOM 752 C CA . PHE A 1 94 ? 0.506 7.880 -0.741 1.00 80.88 94 PHE A CA 1
ATOM 753 C C . PHE A 1 94 ? 1.099 8.703 -1.887 1.00 80.88 94 PHE A C 1
ATOM 755 O O . PHE A 1 94 ? 2.252 9.128 -1.804 1.00 80.88 94 PHE A O 1
ATOM 762 N N . PHE A 1 95 ? 0.315 8.964 -2.933 1.00 83.50 95 PHE A N 1
ATOM 763 C CA . PHE A 1 95 ? 0.748 9.687 -4.124 1.00 83.50 95 PHE A CA 1
ATOM 764 C C . PHE A 1 95 ? -0.178 10.877 -4.428 1.00 83.50 95 PHE A C 1
ATOM 766 O O . PHE A 1 95 ? -0.702 10.981 -5.536 1.00 83.50 95 PHE A O 1
ATOM 773 N N . PRO A 1 96 ? -0.384 11.809 -3.475 1.00 77.94 96 PRO A N 1
ATOM 774 C CA . PRO A 1 96 ? -1.366 12.888 -3.625 1.00 77.94 96 PRO A CA 1
ATOM 775 C C . PRO A 1 96 ? -1.027 13.876 -4.749 1.00 77.94 96 PRO A C 1
ATOM 777 O O . PRO A 1 96 ? -1.909 14.576 -5.233 1.00 77.94 96 PRO A O 1
ATOM 780 N N . ASN A 1 97 ? 0.245 13.927 -5.155 1.00 82.88 97 ASN A N 1
ATOM 781 C CA . ASN A 1 97 ? 0.750 14.796 -6.218 1.00 82.88 97 ASN A CA 1
ATOM 782 C C . ASN A 1 97 ? 1.191 14.008 -7.459 1.00 82.88 97 ASN A C 1
ATOM 784 O O . ASN A 1 97 ? 1.936 14.551 -8.272 1.00 82.88 97 ASN A O 1
ATOM 788 N N . ALA A 1 98 ? 0.832 12.725 -7.580 1.00 77.81 98 ALA A N 1
ATOM 789 C CA . ALA A 1 98 ? 1.137 12.003 -8.808 1.00 77.81 98 ALA A CA 1
ATOM 790 C C . ALA A 1 98 ? 0.395 12.658 -9.975 1.00 77.81 98 ALA A C 1
ATOM 792 O O . ALA A 1 98 ? -0.810 12.890 -9.902 1.00 77.81 98 ALA A O 1
ATOM 793 N N . GLU A 1 99 ? 1.134 12.955 -11.042 1.00 69.44 99 GLU A N 1
ATOM 794 C CA . GLU A 1 99 ? 0.567 13.517 -12.271 1.00 69.44 99 GLU A CA 1
ATOM 795 C C . GLU A 1 99 ? -0.403 12.529 -12.938 1.00 69.44 99 GLU A C 1
ATOM 797 O O . GLU A 1 99 ? -1.354 12.941 -13.600 1.00 69.44 99 GLU A O 1
ATOM 802 N N . GLU A 1 100 ? -0.206 11.229 -12.700 1.00 73.88 100 GLU A N 1
ATOM 803 C CA . GLU A 1 100 ? -1.031 10.148 -13.224 1.00 73.88 100 GLU A CA 1
ATOM 804 C C . GLU A 1 100 ? -1.669 9.335 -12.093 1.00 73.88 100 GLU A C 1
ATOM 806 O O . GLU A 1 100 ? -1.002 8.862 -11.168 1.00 73.88 100 GLU A O 1
ATOM 811 N N . HIS A 1 101 ? -2.985 9.138 -12.183 1.00 78.44 101 HIS A N 1
ATOM 812 C CA . HIS A 1 101 ? -3.687 8.181 -11.336 1.00 78.44 101 HIS A CA 1
ATOM 813 C C . HIS A 1 101 ? -3.495 6.764 -11.884 1.00 78.44 101 HIS A C 1
ATOM 815 O O . HIS A 1 101 ? -3.609 6.570 -13.097 1.00 78.44 101 HIS A O 1
ATOM 821 N N . PRO A 1 102 ? -3.264 5.763 -11.015 1.00 82.06 102 PRO A N 1
ATOM 822 C CA . PRO A 1 102 ? -3.053 4.402 -11.475 1.00 82.06 102 PRO A CA 1
ATOM 823 C C . PRO A 1 102 ? -4.307 3.874 -12.174 1.00 82.06 102 PRO A C 1
ATOM 825 O O . PRO A 1 102 ? -5.430 4.045 -11.686 1.00 82.06 102 PRO A O 1
ATOM 828 N N . SER A 1 103 ? -4.115 3.209 -13.311 1.00 85.88 103 SER A N 1
ATOM 829 C CA . SER A 1 103 ? -5.212 2.570 -14.032 1.00 85.88 103 SER A CA 1
ATOM 830 C C . SER A 1 103 ? -5.790 1.400 -13.217 1.00 85.88 103 SER A C 1
ATOM 832 O O . SER A 1 103 ? -5.093 0.813 -12.379 1.00 85.88 103 SER A O 1
ATOM 834 N N . PRO A 1 104 ? -7.051 0.995 -13.454 1.00 84.75 104 PRO A N 1
ATOM 835 C CA . PRO A 1 104 ? -7.623 -0.191 -12.816 1.00 84.75 104 PRO A CA 1
ATOM 836 C C . PRO A 1 104 ? -6.770 -1.456 -13.000 1.00 84.75 104 PRO A C 1
ATOM 838 O O . PRO A 1 104 ? -6.692 -2.280 -12.092 1.00 84.75 104 PRO A O 1
ATOM 841 N N . GLU A 1 105 ? -6.098 -1.601 -14.142 1.00 86.06 105 GLU A N 1
ATOM 842 C CA . GLU A 1 105 ? -5.190 -2.710 -14.441 1.00 86.06 105 GLU A CA 1
ATOM 843 C C . GLU A 1 105 ? -3.919 -2.653 -13.589 1.00 86.06 105 GLU A C 1
ATOM 845 O O . GLU A 1 105 ? -3.500 -3.684 -13.068 1.00 86.06 105 GLU A O 1
ATOM 850 N N . GLN A 1 106 ? -3.333 -1.467 -13.393 1.00 86.38 106 GLN A N 1
ATOM 851 C CA . GLN A 1 106 ? -2.188 -1.274 -12.495 1.00 86.38 106 GLN A CA 1
ATOM 852 C C . GLN A 1 106 ? -2.558 -1.596 -11.041 1.00 86.38 106 GLN A C 1
ATOM 854 O O . GLN A 1 106 ? -1.815 -2.299 -10.354 1.00 86.38 106 GLN A O 1
ATOM 859 N N . ILE A 1 107 ? -3.734 -1.147 -10.588 1.00 84.50 107 ILE A N 1
ATOM 860 C CA . ILE A 1 107 ? -4.253 -1.457 -9.248 1.00 84.50 107 ILE A CA 1
ATOM 861 C C . ILE A 1 107 ? -4.475 -2.968 -9.097 1.00 84.50 107 ILE A C 1
ATOM 863 O O . ILE A 1 107 ? -4.055 -3.558 -8.102 1.00 84.50 107 ILE A O 1
ATOM 867 N N . ALA A 1 108 ? -5.103 -3.609 -10.087 1.00 83.31 108 ALA A N 1
ATOM 868 C CA . ALA A 1 108 ? -5.356 -5.046 -10.071 1.00 83.31 108 ALA A CA 1
ATOM 869 C C . ALA A 1 108 ? -4.055 -5.863 -10.094 1.00 83.31 108 ALA A C 1
ATOM 871 O O . ALA A 1 108 ? -3.936 -6.839 -9.353 1.00 83.31 108 ALA A O 1
ATOM 872 N N . TYR A 1 109 ? -3.073 -5.457 -10.906 1.00 85.69 109 TYR A N 1
ATOM 873 C CA . TYR A 1 109 ? -1.757 -6.090 -10.945 1.00 85.69 109 TYR A CA 1
ATOM 874 C C . TYR A 1 109 ? -1.084 -6.044 -9.574 1.00 85.69 109 TYR A C 1
ATOM 876 O O . TYR A 1 109 ? -0.633 -7.076 -9.075 1.00 85.69 109 TYR A O 1
ATOM 884 N N . TRP A 1 110 ? -1.062 -4.867 -8.939 1.00 79.81 110 TRP A N 1
ATOM 885 C CA . TRP A 1 110 ? -0.488 -4.719 -7.605 1.00 79.81 110 TRP A CA 1
ATOM 886 C C . TRP A 1 110 ? -1.224 -5.619 -6.603 1.00 79.81 110 TRP A C 1
ATOM 888 O O . TRP A 1 110 ? -0.576 -6.434 -5.949 1.00 79.81 110 TRP A O 1
ATOM 898 N N . ALA A 1 111 ? -2.557 -5.559 -6.522 1.00 79.12 111 ALA A N 1
ATOM 899 C CA . ALA A 1 111 ? -3.325 -6.382 -5.582 1.00 79.12 111 ALA A CA 1
ATOM 900 C C . ALA A 1 111 ? -2.969 -7.882 -5.678 1.00 79.12 111 ALA A C 1
ATOM 902 O O . ALA A 1 111 ? -2.680 -8.514 -4.663 1.00 79.12 111 ALA A O 1
ATOM 903 N N . ILE A 1 112 ? -2.863 -8.418 -6.901 1.00 80.88 112 ILE A N 1
ATOM 904 C CA . ILE A 1 112 ? -2.444 -9.808 -7.147 1.00 80.88 112 ILE A CA 1
ATOM 905 C C . ILE A 1 112 ? -1.025 -10.082 -6.627 1.00 80.88 112 ILE A C 1
ATOM 907 O O . ILE A 1 112 ? -0.763 -11.146 -6.063 1.00 80.88 112 ILE A O 1
ATOM 911 N N . CYS A 1 113 ? -0.084 -9.159 -6.837 1.00 78.00 113 CYS A N 1
ATOM 912 C CA . CYS A 1 113 ? 1.290 -9.304 -6.358 1.00 78.00 113 CYS A CA 1
ATOM 913 C C . CYS A 1 113 ? 1.376 -9.318 -4.824 1.00 78.00 113 CYS A C 1
ATOM 915 O O . CYS A 1 113 ? 2.151 -10.110 -4.283 1.00 78.00 113 CYS A O 1
ATOM 917 N N . CYS A 1 114 ? 0.569 -8.515 -4.124 1.00 72.81 114 CYS A N 1
ATOM 918 C CA . CYS A 1 114 ? 0.500 -8.555 -2.660 1.00 72.81 114 CYS A CA 1
ATOM 919 C C . CYS A 1 114 ? -0.059 -9.897 -2.172 1.00 72.81 114 CYS A C 1
ATOM 921 O O . CYS A 1 114 ? 0.615 -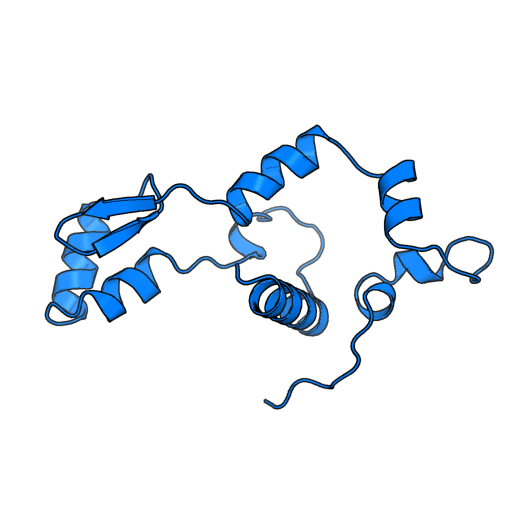10.600 -1.425 1.00 72.81 114 CYS A O 1
ATOM 923 N N . GLU A 1 115 ? -1.210 -10.327 -2.700 1.00 72.69 115 GLU A N 1
ATOM 924 C CA . GLU A 1 115 ? -1.834 -11.601 -2.308 1.00 72.69 115 GLU A CA 1
ATOM 925 C C . GLU A 1 115 ? -0.892 -12.802 -2.500 1.00 72.69 115 GLU A C 1
ATOM 927 O O . GLU A 1 115 ? -0.834 -13.708 -1.668 1.00 72.69 115 GLU A O 1
ATOM 932 N N . ARG A 1 116 ? -0.117 -12.816 -3.593 1.00 72.75 116 ARG A N 1
ATOM 933 C CA . ARG A 1 116 ? 0.832 -13.902 -3.900 1.00 72.75 116 AR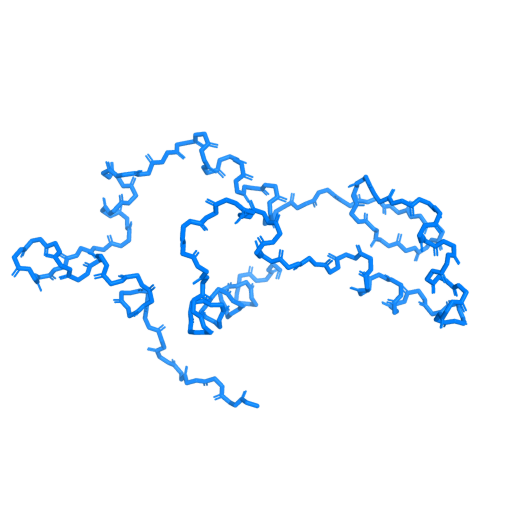G A CA 1
ATOM 934 C C . ARG A 1 116 ? 2.088 -13.893 -3.040 1.00 72.75 116 ARG A C 1
ATOM 936 O O . ARG A 1 116 ? 2.695 -14.947 -2.872 1.00 72.75 116 ARG A O 1
ATOM 943 N N . SER A 1 117 ? 2.506 -12.729 -2.551 1.00 61.97 117 SER A N 1
ATOM 944 C CA . SER A 1 117 ? 3.707 -12.606 -1.718 1.00 61.97 117 SER A CA 1
ATOM 945 C C . SER A 1 117 ? 3.445 -12.944 -0.247 1.00 61.97 117 SER A C 1
ATOM 947 O O . SER A 1 117 ? 4.397 -13.032 0.524 1.00 61.97 117 SER A O 1
ATOM 949 N N . GLY A 1 118 ? 2.186 -13.215 0.125 1.00 55.16 118 GLY A N 1
ATOM 950 C CA . GLY A 1 118 ? 1.797 -13.486 1.509 1.00 55.16 118 GLY A CA 1
ATOM 951 C C . GLY A 1 118 ? 1.889 -12.249 2.405 1.00 55.16 118 GLY A C 1
ATOM 952 O O . GLY A 1 118 ? 1.990 -12.402 3.623 1.00 55.16 118 GLY A O 1
ATOM 953 N N . LEU A 1 119 ? 1.899 -11.064 1.784 1.00 47.19 119 LEU A N 1
ATOM 954 C CA . LEU A 1 119 ? 1.792 -9.752 2.418 1.00 47.19 119 LEU A CA 1
ATOM 955 C C . LEU A 1 119 ? 0.329 -9.367 2.644 1.00 47.19 119 LEU A C 1
ATOM 957 O O . LEU A 1 119 ? -0.508 -9.689 1.769 1.00 47.19 119 LEU A O 1
#

Sequence (119 aa):
MTLPPTLKLAEVVPDLKSWNEGKGIEPEDWLAMLGSVPQALMYSVLFWPTFVEHQGCLLREGFSPQLFQEWLTRTNGDRTAVELVMNHRHITDFFPNAEEHPSPEQIAYWAICCERSGL

Radius of gyration: 18.48 Å; chains: 1; bounding box: 41×30×53 Å

=== Feature glossary ===
The features interleaved in this record are:

— What the protein is —

Sequence gives the chain of amino acids in standard one-letter code (A=alanine, C=cysteine, …, Y=tyrosine), read N→C. It is the only feature that is directly encoded by the gene; all structural features are derived from the folded form of this sequence.

Database cross-references. InterPro integrates a dozen domain/family signature databases into unified entries with residue-range hits. GO terms attach function/process/location labels with evidence codes. CATH codes position the fold in a four-level structural taxonomy. Organism is the NCBI-taxonomy species name.

— Where its atoms are —

Atomic coordinates in PDBx/mmCIF format — the same representation the Protein Data Bank distributes. Each line of the _atom_site loop places one backbone atom in Cartesian space (units: ångströms, origin: arbitrary).

The six renders are orthographic views along the three Cartesian axes in both directions. Representation (cartoon, sticks, or surface) and color scheme (sequence-rainbow or by-chain) vary across proteins so the training set covers all the common visualization conventions.

— Local backbone conformation —

Eight-state secondary structure (DSSP): H is the canonical α-helix, G the tighter 3₁₀-helix, I the wider π-helix; E/B are β-structure, T and S are turns and bends, and '-' is everything else. DSSP derives these from the pattern of main-chain N–H···O=C hydrogen bonds, not from the sequence.

P-SEA three-state annotation labels each residue as helix, strand, or coil based purely on the geometry of the Cα trace. It serves as a fallback when the full backbone (and thus DSSP) is unavailable.

The φ/ψ torsion pair specifies the backbone conformation at each residue. φ rotates about the N–Cα bond, ψ about the Cα–C bond. Steric clashes forbid most of the (φ, ψ) plane — the allowed regions (α-helix basin, β-sheet basin, left-handed helix) are the Ramachandran-allowed regions.

— Global shape and packing —

The geometric summary reports three shape descriptors. Rg (radius of gyration) measures how spread out the Cα atoms are about their centre of mass; compact globular proteins have small Rg, elongated or unfolded ones large. Cα contacts (<8 Å, |i−j|>4) count long-range residue pairs in spatial proximity — high for tightly packed folds, near zero for rods or random coil. The bounding-box extents give the protein's footprint along x, y, z in Å.

Solvent-accessible surface area (SASA) is the area in Å² traced out by the centre of a 1.4 Å probe sphere (a water molecule) rolled over the protein's van der Waals surface (Shrake–Rupley / Lee–Richards construction). Buried residues have near-zero SASA; fully exposed residues can exceed 200 Å². The total SASA scales roughly with the number of surface residues.

The contact map is a binary N×N matrix image: pixel (i, j) is dark where Cα_i and Cα_j are within 8 Å and |i−j|>4. Because the |i−j|>4 filter removes local helical contacts, off-diagonal stripes parallel to the main diagonal indicate parallel β-sheets; stripes perpendicular to it indicate antiparallel β-sheets. The Ramachandran plot scatters every residue's (φ, ψ) pair against the sterically allowed regions. The PAE heatmap renders the predicted-aligned-error matrix.

— Structural neighborhood —

3Di is Foldseek's structural alphabet. Each residue is assigned one of twenty discrete states based on how its Cα sits relative to its spatial (not sequential) neighbors. Aligning 3Di strings finds structural homologs roughly as well as full 3D superposition, but orders of magnitude faster.

Nearest PDB neighbors are the top structural matches found by Foldseek when searching this structure against the entire Protein Data Bank. Each hit reports a TM-score (0 to 1; >0.5 almost always implies the same fold) and an E-value. These are *structural* homologs — they may share no detectable sequence similarity.

— Confidence and disorder —

For AlphaFold models, the B-factor field carries pLDDT — the model's own estimate of local accuracy on a 0–100 scale. Regions with pLDDT<50 should be treated as essentially unmodeled; they often correspond to intrinsically disordered segments.

Crystallographic B-factors measure how much each atom's electron density is smeared out, in Å². They rise in mobile loops and surface residues and fall in the buried interior. In AlphaFold models this column is repurposed to hold pLDDT instead.

Predicted aligned error is AlphaFold's pairwise confidence. Unlike pLDDT (per-residue), PAE is per-residue-pair and captures whether two parts of the structure are correctly placed relative to each other. Units are ångströms of expected positional error.